Protein AF-Q2K8T0-F1 (afdb_monomer_lite)

Structure (mmCIF, N/CA/C/O backbone):
data_AF-Q2K8T0-F1
#
_entry.id   AF-Q2K8T0-F1
#
loop_
_atom_site.group_PDB
_atom_site.id
_atom_site.type_symbol
_atom_site.label_atom_id
_atom_site.label_alt_id
_atom_site.label_comp_id
_atom_site.label_asym_id
_atom_site.label_entity_id
_atom_site.label_seq_id
_atom_site.pdbx_PDB_ins_code
_atom_site.Cartn_x
_atom_site.Cartn_y
_atom_site.Cartn_z
_atom_site.occupancy
_atom_site.B_iso_or_equiv
_atom_site.auth_seq_id
_atom_site.auth_comp_id
_atom_site.auth_asym_id
_atom_site.auth_atom_id
_atom_site.pdbx_PDB_model_num
ATOM 1 N N . MET A 1 1 ? -22.047 -4.221 9.415 1.00 62.16 1 MET A N 1
ATOM 2 C CA . MET A 1 1 ? -20.946 -5.094 8.958 1.00 62.16 1 MET A CA 1
ATOM 3 C C . MET A 1 1 ? -20.054 -5.296 10.167 1.00 62.16 1 MET A C 1
ATOM 5 O O . MET A 1 1 ? -19.897 -4.319 10.879 1.00 62.16 1 MET A O 1
ATOM 9 N N . ASN A 1 2 ? -19.621 -6.521 10.477 1.00 90.69 2 ASN A N 1
ATOM 10 C CA . ASN A 1 2 ? -18.756 -6.751 11.643 1.00 90.69 2 ASN A CA 1
ATOM 11 C C . ASN A 1 2 ? -17.372 -6.145 11.370 1.00 90.69 2 ASN A C 1
ATOM 13 O O . ASN A 1 2 ? -16.894 -6.269 10.240 1.00 90.69 2 ASN A O 1
ATOM 17 N N . ASP A 1 3 ? -16.752 -5.530 12.371 1.00 90.75 3 ASP A N 1
ATOM 18 C CA . ASP A 1 3 ? -15.441 -4.896 12.229 1.00 90.75 3 ASP A CA 1
ATOM 19 C C . ASP A 1 3 ? -14.384 -5.932 11.831 1.00 90.75 3 ASP A C 1
ATOM 21 O O . ASP A 1 3 ? -13.614 -5.685 10.911 1.00 90.75 3 ASP A O 1
ATOM 25 N N . ASP A 1 4 ? -14.458 -7.164 12.344 1.00 92.19 4 ASP A N 1
ATOM 26 C CA . ASP A 1 4 ? -13.572 -8.254 11.900 1.00 92.19 4 ASP A CA 1
ATOM 27 C C . ASP A 1 4 ? -13.685 -8.550 10.392 1.00 92.19 4 ASP A C 1
ATOM 29 O O . ASP A 1 4 ? -12.703 -8.869 9.726 1.00 92.19 4 ASP A O 1
ATOM 33 N N . VAL A 1 5 ? -14.893 -8.439 9.827 1.00 95.88 5 VAL A N 1
ATOM 34 C CA . VAL A 1 5 ? -15.127 -8.665 8.389 1.00 95.88 5 VAL A CA 1
ATOM 35 C C . VAL A 1 5 ? -14.620 -7.478 7.573 1.00 95.88 5 VAL A C 1
ATOM 37 O O . VAL A 1 5 ? -14.106 -7.660 6.473 1.00 95.88 5 VAL A O 1
ATOM 40 N N . ALA A 1 6 ? -14.764 -6.256 8.090 1.00 95.44 6 ALA A N 1
ATOM 41 C CA . ALA A 1 6 ? -14.192 -5.074 7.458 1.00 95.44 6 ALA A CA 1
ATOM 42 C C . ALA A 1 6 ? -12.655 -5.129 7.461 1.00 95.44 6 ALA A C 1
ATOM 44 O O . ALA A 1 6 ? -12.044 -4.806 6.443 1.00 95.44 6 ALA A O 1
ATOM 45 N N . LEU A 1 7 ? -12.051 -5.600 8.556 1.00 97.12 7 LEU A N 1
ATOM 46 C CA . LEU A 1 7 ? -10.611 -5.796 8.684 1.00 97.12 7 LEU A CA 1
ATOM 47 C C . LEU A 1 7 ? -10.083 -6.799 7.654 1.00 97.12 7 LEU A C 1
ATOM 49 O O . LEU A 1 7 ? -9.149 -6.478 6.923 1.00 97.12 7 LEU A O 1
ATOM 53 N N . ASP A 1 8 ? -10.712 -7.973 7.544 1.00 97.38 8 ASP A N 1
ATOM 54 C CA . ASP A 1 8 ? -10.312 -9.008 6.578 1.00 97.38 8 ASP A CA 1
ATOM 55 C C . ASP A 1 8 ? -10.371 -8.491 5.132 1.00 97.38 8 ASP A C 1
ATOM 57 O O . ASP A 1 8 ? -9.441 -8.687 4.349 1.00 97.38 8 ASP A O 1
ATOM 61 N N . LEU A 1 9 ? -11.422 -7.747 4.770 1.00 97.56 9 LEU A N 1
ATOM 62 C CA . LEU A 1 9 ? -11.519 -7.163 3.430 1.00 97.56 9 LEU A CA 1
ATOM 63 C C . LEU A 1 9 ? -10.438 -6.114 3.163 1.00 97.56 9 LEU A C 1
ATOM 65 O O . LEU A 1 9 ? -9.881 -6.096 2.065 1.00 97.56 9 LEU A O 1
ATOM 69 N N . LEU A 1 10 ? -10.123 -5.263 4.143 1.00 97.94 10 LEU A N 1
ATOM 70 C CA . LEU A 1 10 ? -9.048 -4.281 4.004 1.00 97.94 10 LEU A CA 1
ATOM 71 C C . LEU A 1 10 ? -7.685 -4.962 3.859 1.00 97.94 10 LEU A C 1
ATOM 73 O O . LEU A 1 10 ? -6.905 -4.569 2.998 1.00 97.94 10 LEU A O 1
ATOM 77 N N . GLN A 1 11 ? -7.417 -6.018 4.627 1.00 98.12 11 GLN A N 1
ATOM 78 C CA . GLN A 1 11 ? -6.182 -6.802 4.520 1.00 98.12 11 GLN A CA 1
ATOM 79 C C . GLN A 1 11 ? -6.069 -7.516 3.162 1.00 98.12 11 GLN A C 1
ATOM 81 O O . GLN A 1 11 ? -4.992 -7.581 2.561 1.00 98.12 11 GLN A O 1
ATOM 86 N N . GLN A 1 12 ? -7.181 -8.022 2.621 1.00 98.19 12 GLN A N 1
ATOM 87 C CA . GLN A 1 12 ? -7.217 -8.579 1.265 1.00 98.19 12 GLN A CA 1
ATOM 88 C C . GLN A 1 12 ? -6.945 -7.510 0.199 1.00 98.19 12 GLN A C 1
ATOM 90 O O . GLN A 1 12 ? -6.220 -7.765 -0.770 1.00 98.19 12 GLN A O 1
ATOM 95 N N . GLU A 1 13 ? -7.506 -6.312 0.370 1.00 98.06 13 GLU A N 1
ATOM 96 C CA . GLU A 1 13 ? -7.278 -5.178 -0.522 1.00 98.06 13 GLU A CA 1
ATOM 97 C C . GLU A 1 13 ? -5.815 -4.709 -0.470 1.00 98.06 13 GLU A C 1
ATOM 99 O O . GLU A 1 13 ? -5.180 -4.583 -1.520 1.00 98.06 13 GLU A O 1
ATOM 104 N N . GLU A 1 14 ? -5.241 -4.571 0.728 1.00 98.44 14 GLU A N 1
ATOM 105 C CA . GLU A 1 14 ? -3.825 -4.269 0.964 1.00 98.44 14 GLU A CA 1
ATOM 106 C C . GLU A 1 14 ? -2.922 -5.283 0.246 1.00 98.44 14 GLU A C 1
ATOM 108 O O . GLU A 1 14 ? -2.026 -4.917 -0.525 1.00 98.44 14 GLU A O 1
ATOM 113 N N . HIS A 1 15 ? -3.200 -6.580 0.417 1.00 98.44 15 HIS A N 1
ATOM 114 C CA . HIS A 1 15 ? -2.448 -7.643 -0.240 1.00 98.44 15 HIS A CA 1
ATOM 115 C C . HIS A 1 15 ? -2.530 -7.550 -1.772 1.00 98.44 15 HIS A C 1
ATOM 117 O O . HIS A 1 15 ? -1.525 -7.718 -2.478 1.00 98.44 15 HIS A O 1
ATOM 123 N N . SER A 1 16 ? -3.723 -7.264 -2.297 1.00 98.31 16 SER A N 1
ATOM 124 C CA . SER A 1 16 ? -3.968 -7.079 -3.728 1.00 98.31 16 SER A CA 1
ATOM 125 C C . SER A 1 16 ? -3.192 -5.881 -4.287 1.00 98.31 16 SER A C 1
ATOM 127 O O . SER A 1 16 ? -2.509 -6.011 -5.310 1.00 98.31 16 SER A O 1
ATOM 129 N N . LEU A 1 17 ? -3.210 -4.735 -3.600 1.00 98.19 17 LEU A N 1
ATOM 130 C CA . LEU A 1 17 ? -2.430 -3.553 -3.977 1.00 98.19 17 LEU A CA 1
ATOM 131 C C . LEU A 1 17 ? -0.925 -3.832 -3.938 1.00 98.19 17 LEU A C 1
ATOM 133 O O . LEU A 1 17 ? -0.221 -3.548 -4.910 1.00 98.19 17 LEU A O 1
ATOM 137 N N . GLY A 1 18 ? -0.434 -4.476 -2.877 1.00 98.25 18 GLY A N 1
ATOM 138 C CA . GLY A 1 18 ? 0.969 -4.874 -2.756 1.00 98.25 18 GLY A CA 1
ATOM 139 C C . GLY A 1 18 ? 1.418 -5.826 -3.872 1.00 98.25 18 GLY A C 1
ATOM 140 O O . GLY A 1 18 ? 2.557 -5.759 -4.345 1.00 98.25 18 GLY A O 1
ATOM 141 N N . LYS A 1 19 ? 0.531 -6.703 -4.359 1.00 98.50 19 LYS A N 1
ATOM 142 C CA . LYS A 1 19 ? 0.793 -7.517 -5.554 1.00 98.50 19 LYS A CA 1
ATOM 143 C C . LYS A 1 19 ? 0.892 -6.653 -6.815 1.00 98.50 19 LYS A C 1
ATOM 145 O O . LYS A 1 19 ? 1.895 -6.751 -7.513 1.00 98.50 19 LYS A O 1
ATOM 150 N N . ARG A 1 20 ? -0.072 -5.762 -7.063 1.00 98.38 20 ARG A N 1
ATOM 151 C CA . ARG A 1 20 ? -0.073 -4.883 -8.251 1.00 98.38 20 ARG A CA 1
ATOM 152 C C . ARG A 1 20 ? 1.163 -3.978 -8.305 1.00 98.38 20 ARG A C 1
ATOM 154 O O . ARG A 1 20 ? 1.748 -3.812 -9.369 1.00 98.38 20 ARG A O 1
ATOM 161 N N . ILE A 1 21 ? 1.615 -3.452 -7.166 1.00 98.50 21 ILE A N 1
ATOM 162 C CA . ILE A 1 21 ? 2.862 -2.672 -7.074 1.00 98.50 21 ILE A CA 1
ATOM 163 C C . ILE A 1 21 ? 4.080 -3.522 -7.461 1.00 98.50 21 ILE A C 1
ATOM 165 O O . ILE A 1 21 ? 4.969 -3.047 -8.171 1.00 98.50 21 ILE A O 1
ATOM 169 N N . ARG A 1 22 ? 4.144 -4.783 -7.010 1.00 98.56 22 ARG A N 1
ATOM 170 C CA . ARG A 1 22 ? 5.223 -5.708 -7.394 1.00 98.56 22 ARG A CA 1
ATOM 171 C C . ARG A 1 22 ? 5.194 -6.038 -8.882 1.00 98.56 22 ARG A C 1
ATOM 173 O O . ARG A 1 22 ? 6.260 -6.059 -9.494 1.00 98.56 22 ARG A O 1
ATOM 180 N N . ASP A 1 23 ? 4.010 -6.227 -9.451 1.00 98.50 23 ASP A N 1
ATOM 181 C CA . ASP A 1 23 ? 3.846 -6.465 -10.885 1.00 98.50 23 ASP A CA 1
ATOM 182 C C . ASP A 1 23 ? 4.365 -5.257 -11.692 1.00 98.50 23 ASP A C 1
ATOM 184 O O . ASP A 1 23 ? 5.218 -5.431 -12.564 1.00 98.50 23 ASP A O 1
ATOM 188 N N . LEU A 1 24 ? 3.999 -4.025 -11.306 1.00 98.38 24 LEU A N 1
ATOM 189 C CA . LEU A 1 24 ? 4.522 -2.797 -11.926 1.00 98.38 24 LEU A CA 1
ATOM 190 C C . LEU A 1 24 ? 6.045 -2.660 -11.797 1.00 98.38 24 LEU A C 1
ATOM 192 O O . LEU A 1 24 ? 6.710 -2.248 -12.745 1.00 98.38 24 LEU A O 1
ATOM 196 N N . ASN A 1 25 ? 6.634 -3.030 -10.654 1.00 98.19 25 ASN A N 1
ATOM 197 C CA . ASN A 1 25 ? 8.096 -3.062 -10.517 1.00 98.19 25 ASN A CA 1
ATOM 198 C C . ASN A 1 25 ? 8.734 -4.048 -11.509 1.00 98.19 25 ASN A C 1
ATOM 200 O O . ASN A 1 25 ? 9.799 -3.768 -12.062 1.00 98.19 25 ASN A O 1
ATOM 204 N N . GLY A 1 26 ? 8.087 -5.195 -11.735 1.00 98.44 26 GLY A N 1
ATOM 205 C CA . GLY A 1 26 ? 8.498 -6.174 -12.736 1.00 98.44 26 GLY A CA 1
ATOM 206 C C . GLY A 1 26 ? 8.439 -5.616 -14.158 1.00 98.44 26 GLY A C 1
ATOM 207 O O . GLY A 1 26 ? 9.389 -5.807 -14.920 1.00 98.44 26 GLY A O 1
ATOM 208 N N . GLU A 1 27 ? 7.372 -4.887 -14.493 1.00 98.12 27 GLU A N 1
ATOM 209 C CA . GLU A 1 27 ? 7.215 -4.211 -15.786 1.00 98.12 27 GLU A CA 1
ATOM 210 C C . GLU A 1 27 ? 8.283 -3.134 -16.002 1.00 98.12 27 GLU A C 1
ATOM 212 O O . GLU A 1 27 ? 8.971 -3.163 -17.021 1.00 98.12 27 GLU A O 1
ATOM 217 N N . ILE A 1 28 ? 8.511 -2.255 -15.018 1.00 97.94 28 ILE A N 1
ATOM 218 C CA . ILE A 1 28 ? 9.562 -1.224 -15.074 1.00 97.94 28 ILE A CA 1
ATOM 219 C C . ILE A 1 28 ? 10.938 -1.870 -15.275 1.00 97.94 28 ILE A C 1
ATOM 221 O O . ILE A 1 28 ? 11.702 -1.458 -16.146 1.00 97.94 28 ILE A O 1
ATOM 225 N N . ALA A 1 29 ? 11.259 -2.918 -14.511 1.00 97.62 29 ALA A N 1
ATOM 226 C CA . ALA A 1 29 ? 12.515 -3.647 -14.679 1.00 97.62 29 ALA A CA 1
ATOM 227 C C . ALA A 1 29 ? 12.622 -4.313 -16.064 1.00 97.62 29 ALA A C 1
ATOM 229 O O . ALA A 1 29 ? 13.719 -4.440 -16.609 1.00 97.62 29 ALA A O 1
ATOM 230 N N . GLY A 1 30 ? 11.496 -4.746 -16.638 1.00 96.88 30 GLY A N 1
ATOM 231 C CA . GLY A 1 30 ? 11.399 -5.218 -18.017 1.00 96.88 30 GLY A CA 1
ATOM 232 C C . GLY A 1 30 ? 11.795 -4.141 -19.022 1.00 96.88 30 GLY A C 1
ATOM 233 O O . GLY A 1 30 ? 12.715 -4.371 -19.803 1.00 96.88 30 GLY A O 1
ATOM 234 N N . GLU A 1 31 ? 11.167 -2.969 -18.938 1.00 96.62 31 GLU A N 1
ATOM 235 C CA . GLU A 1 31 ? 11.425 -1.825 -19.824 1.00 96.62 31 GLU A CA 1
ATOM 236 C C . GLU A 1 31 ? 12.874 -1.319 -19.720 1.00 96.62 31 GLU A C 1
ATOM 238 O O . GLU A 1 31 ? 13.535 -1.052 -20.723 1.00 96.62 31 GLU A O 1
ATOM 243 N N . VAL A 1 32 ? 13.439 -1.275 -18.509 1.00 95.31 32 VAL A N 1
ATOM 244 C CA . VAL A 1 32 ? 14.854 -0.919 -18.311 1.00 95.31 32 VAL A CA 1
ATOM 245 C C . VAL A 1 32 ? 15.780 -1.930 -18.997 1.00 95.31 32 VAL A C 1
ATOM 247 O O . VAL A 1 32 ? 16.761 -1.544 -19.639 1.00 95.31 32 VAL A O 1
ATOM 250 N N . ARG A 1 33 ? 15.480 -3.233 -18.914 1.00 95.50 33 ARG A N 1
ATOM 251 C CA . ARG A 1 33 ? 16.277 -4.272 -19.590 1.00 95.50 33 ARG A CA 1
ATOM 252 C C . ARG A 1 33 ? 16.180 -4.173 -21.110 1.00 95.50 33 ARG A C 1
ATOM 254 O O . ARG A 1 33 ? 17.196 -4.310 -21.784 1.00 95.50 33 ARG A O 1
ATOM 261 N N . THR A 1 34 ? 14.995 -3.921 -21.661 1.00 93.12 34 THR A N 1
ATOM 262 C CA . THR A 1 34 ? 14.827 -3.751 -23.113 1.00 93.12 34 THR A CA 1
ATOM 263 C C . THR A 1 34 ? 15.518 -2.491 -23.627 1.00 93.12 34 THR A C 1
ATOM 265 O O . THR A 1 34 ? 16.119 -2.528 -24.702 1.00 93.12 34 THR A O 1
ATOM 268 N N . PHE A 1 35 ? 15.497 -1.402 -22.853 1.00 93.62 35 PHE A N 1
ATOM 269 C CA . PHE A 1 35 ? 16.211 -0.167 -23.178 1.00 93.62 35 PHE A CA 1
ATOM 270 C C . PHE A 1 35 ? 17.727 -0.367 -23.183 1.00 93.62 35 PHE A C 1
ATOM 272 O O . PHE A 1 35 ? 18.395 -0.086 -24.174 1.00 93.62 35 PHE A O 1
ATOM 279 N N . THR A 1 36 ? 18.268 -0.920 -22.097 1.00 92.44 36 THR A N 1
ATOM 280 C CA . THR A 1 36 ? 19.715 -1.159 -21.942 1.00 92.44 36 THR A CA 1
ATOM 281 C C . THR A 1 36 ? 20.278 -2.161 -22.947 1.00 92.44 36 THR A C 1
ATOM 283 O O . THR A 1 36 ? 21.436 -2.041 -23.339 1.00 92.44 36 THR A O 1
ATOM 286 N N . ALA A 1 37 ? 19.466 -3.108 -23.419 1.00 93.25 37 ALA A N 1
ATOM 287 C CA . ALA A 1 37 ? 19.831 -4.019 -24.502 1.00 93.25 37 ALA A CA 1
ATOM 288 C C . ALA A 1 37 ? 19.803 -3.367 -25.903 1.00 93.25 37 ALA A C 1
ATOM 290 O O . ALA A 1 37 ? 20.136 -4.032 -26.883 1.00 93.25 37 ALA A O 1
ATOM 291 N N . GLY A 1 38 ? 19.384 -2.101 -26.024 1.00 89.88 38 GLY A N 1
ATOM 292 C CA . GLY A 1 38 ? 19.249 -1.402 -27.306 1.00 89.88 38 GLY A CA 1
ATOM 293 C C . GLY A 1 38 ? 18.112 -1.937 -28.183 1.00 89.88 38 GLY A C 1
ATOM 294 O O . GLY A 1 38 ? 18.124 -1.741 -29.395 1.00 89.88 38 GLY A O 1
ATOM 295 N N . LEU A 1 39 ? 17.140 -2.640 -27.590 1.00 83.31 39 LEU A N 1
ATOM 296 C CA . LEU A 1 39 ? 16.040 -3.303 -28.304 1.00 83.31 39 LEU A CA 1
ATOM 297 C C . LEU A 1 39 ? 14.798 -2.414 -28.459 1.00 83.31 39 LEU A C 1
ATOM 299 O O . LEU A 1 39 ? 13.786 -2.857 -29.000 1.00 83.31 39 LEU A O 1
ATOM 303 N N . SER A 1 40 ? 14.844 -1.185 -27.952 1.00 87.56 40 SER A N 1
ATOM 304 C CA . SER A 1 40 ? 13.697 -0.282 -27.897 1.00 87.56 40 SER A CA 1
ATOM 305 C C . SER A 1 40 ? 14.107 1.159 -28.166 1.00 87.56 40 SER A C 1
ATOM 307 O O . SER A 1 40 ? 15.247 1.554 -27.921 1.00 87.56 40 SER A O 1
ATOM 309 N N . ASP A 1 41 ? 13.157 1.928 -28.694 1.00 92.06 41 ASP A N 1
ATOM 310 C CA . ASP A 1 41 ? 13.299 3.369 -28.862 1.00 92.06 41 ASP A CA 1
ATOM 311 C C . ASP A 1 41 ? 13.363 4.061 -27.493 1.00 92.06 41 ASP A C 1
ATOM 313 O O . ASP A 1 41 ? 12.548 3.786 -26.606 1.00 92.06 41 ASP A O 1
ATOM 317 N N . GLY A 1 42 ? 14.351 4.936 -27.314 1.00 91.94 42 GLY A N 1
ATOM 318 C CA . GLY A 1 42 ? 14.664 5.514 -26.011 1.00 91.94 42 GLY A CA 1
ATOM 319 C C . GLY A 1 42 ? 13.579 6.443 -25.492 1.00 91.94 42 GLY A C 1
ATOM 320 O O . GLY A 1 42 ? 13.175 6.310 -24.340 1.00 91.94 42 GLY A O 1
ATOM 321 N N . GLU A 1 43 ? 13.061 7.327 -26.346 1.00 94.12 43 GLU A N 1
ATOM 322 C CA . GLU A 1 43 ? 11.996 8.259 -25.968 1.00 94.12 43 GLU A CA 1
ATOM 323 C C . GLU A 1 43 ? 10.735 7.498 -25.562 1.00 94.12 43 GLU A C 1
ATOM 325 O O . GLU A 1 43 ? 10.218 7.692 -24.461 1.00 94.12 43 GLU A O 1
ATOM 330 N N . ARG A 1 44 ? 10.300 6.539 -26.390 1.00 93.81 44 ARG A N 1
ATOM 331 C CA . ARG A 1 44 ? 9.143 5.695 -26.074 1.00 93.81 44 ARG A CA 1
ATOM 332 C C . ARG A 1 44 ? 9.316 4.911 -24.774 1.00 93.81 44 ARG A C 1
ATOM 334 O O . ARG A 1 44 ? 8.352 4.758 -24.023 1.00 93.81 44 ARG A O 1
ATOM 341 N N . THR A 1 45 ? 10.515 4.397 -24.513 1.00 95.31 45 THR A N 1
ATOM 342 C CA . THR A 1 45 ? 10.774 3.607 -23.302 1.00 95.31 45 THR A CA 1
ATOM 343 C C . THR A 1 45 ? 10.774 4.481 -22.055 1.00 95.31 45 THR A C 1
ATOM 345 O O . THR A 1 45 ? 10.194 4.096 -21.043 1.00 95.31 45 THR A O 1
ATOM 348 N N . ILE A 1 46 ? 11.349 5.685 -22.131 1.00 94.56 46 ILE A N 1
ATOM 349 C CA . ILE A 1 46 ? 11.313 6.659 -21.036 1.00 94.56 46 ILE A CA 1
ATOM 350 C C . ILE A 1 46 ? 9.867 7.045 -20.715 1.00 94.56 46 ILE A C 1
ATOM 352 O O . ILE A 1 46 ? 9.476 6.966 -19.551 1.00 94.56 46 ILE A O 1
ATOM 356 N N . SER A 1 47 ? 9.055 7.382 -21.725 1.00 96.56 47 SER A N 1
ATOM 357 C CA . SER A 1 47 ? 7.636 7.702 -21.515 1.00 96.56 47 SER A CA 1
ATOM 358 C C . SER A 1 47 ? 6.886 6.545 -20.857 1.00 96.56 47 SER A C 1
ATOM 360 O O . SER A 1 47 ? 6.177 6.747 -19.878 1.00 96.56 47 SER A O 1
ATOM 362 N N . ARG A 1 48 ? 7.104 5.308 -21.321 1.00 97.00 48 ARG A N 1
ATOM 363 C CA . ARG A 1 48 ? 6.452 4.137 -20.727 1.00 97.00 48 ARG A CA 1
ATOM 364 C C . ARG A 1 48 ? 6.876 3.891 -19.278 1.00 97.00 48 ARG A C 1
ATOM 366 O O . ARG A 1 48 ? 6.038 3.550 -18.448 1.00 97.00 48 ARG A O 1
ATOM 373 N N . ILE A 1 49 ? 8.162 4.040 -18.961 1.00 97.31 49 ILE A N 1
ATOM 374 C CA . ILE A 1 49 ? 8.655 3.914 -17.582 1.00 97.31 49 ILE A CA 1
ATOM 375 C C . ILE A 1 49 ? 8.015 4.983 -16.692 1.00 97.31 49 ILE A C 1
ATOM 377 O O . ILE A 1 49 ? 7.644 4.675 -15.559 1.00 97.31 49 ILE A O 1
ATOM 381 N N . GLN A 1 50 ? 7.857 6.207 -17.198 1.00 98.06 50 GLN A N 1
ATOM 382 C CA . GLN A 1 50 ? 7.199 7.285 -16.470 1.00 98.06 50 GLN A CA 1
ATOM 383 C C . GLN A 1 50 ? 5.727 6.957 -16.177 1.00 98.06 50 GLN A C 1
ATOM 385 O O . GLN A 1 50 ? 5.328 7.025 -15.017 1.00 98.06 50 GLN A O 1
ATOM 390 N N . ASP A 1 51 ? 4.961 6.492 -17.169 1.00 98.25 51 ASP A N 1
ATOM 391 C CA . ASP A 1 51 ? 3.559 6.082 -16.980 1.00 98.25 51 ASP A CA 1
ATOM 392 C C . ASP A 1 51 ? 3.424 4.982 -15.909 1.00 98.25 51 ASP A C 1
ATOM 394 O O . ASP A 1 51 ? 2.566 5.038 -15.023 1.00 98.25 51 ASP A O 1
ATOM 398 N N . LEU A 1 52 ? 4.306 3.975 -15.958 1.00 98.25 52 LEU A N 1
ATOM 399 C CA . LEU A 1 52 ? 4.334 2.887 -14.976 1.00 98.25 52 LEU A CA 1
ATOM 400 C C . LEU A 1 52 ? 4.697 3.392 -13.575 1.00 98.25 52 LEU A C 1
ATOM 402 O O . LEU A 1 52 ? 4.144 2.918 -12.578 1.00 98.25 52 LEU A O 1
ATOM 406 N N . TYR A 1 53 ? 5.624 4.346 -13.484 1.00 98.12 53 TYR A N 1
ATOM 407 C CA . TYR A 1 53 ? 6.023 4.946 -12.219 1.00 98.12 53 TYR A CA 1
ATOM 408 C C . TYR A 1 53 ? 4.892 5.774 -11.603 1.00 98.12 53 TYR A C 1
ATOM 410 O O . TYR A 1 53 ? 4.618 5.635 -10.411 1.00 98.12 53 TYR A O 1
ATOM 418 N N . GLU A 1 54 ? 4.191 6.578 -12.401 1.00 98.38 54 GLU A N 1
ATOM 419 C CA . GLU A 1 54 ? 3.033 7.356 -11.952 1.00 98.38 54 GLU A CA 1
ATOM 420 C C . GLU A 1 54 ? 1.900 6.437 -11.467 1.00 98.38 54 GLU A C 1
ATOM 422 O O . GLU A 1 54 ? 1.352 6.637 -10.377 1.00 98.38 54 GLU A O 1
ATOM 427 N N . ALA A 1 55 ? 1.614 5.359 -12.205 1.00 98.25 55 ALA A N 1
ATOM 428 C CA . ALA A 1 55 ? 0.656 4.340 -11.779 1.00 98.25 55 ALA A CA 1
ATOM 429 C C . ALA A 1 55 ? 1.068 3.679 -10.451 1.00 98.25 55 ALA A C 1
ATOM 431 O O . ALA A 1 55 ? 0.241 3.510 -9.551 1.00 98.25 55 ALA A O 1
ATOM 432 N N . LYS A 1 56 ? 2.353 3.344 -10.291 1.00 98.19 56 LYS A N 1
ATOM 433 C CA . LYS A 1 56 ? 2.892 2.776 -9.049 1.00 98.19 56 LYS A CA 1
ATOM 434 C C . LYS A 1 56 ? 2.775 3.752 -7.880 1.00 98.19 56 LYS A C 1
ATOM 436 O O . LYS A 1 56 ? 2.432 3.325 -6.777 1.00 98.19 56 LYS A O 1
ATOM 441 N N . ALA A 1 57 ? 3.078 5.029 -8.100 1.00 98.31 57 ALA A N 1
ATOM 442 C CA . ALA A 1 57 ? 3.005 6.060 -7.072 1.00 98.31 57 ALA A CA 1
ATOM 443 C C . ALA A 1 57 ? 1.577 6.191 -6.537 1.00 98.31 57 ALA A C 1
ATOM 445 O O . ALA A 1 57 ? 1.379 6.169 -5.323 1.00 98.31 57 ALA A O 1
ATOM 446 N N . LYS A 1 58 ? 0.581 6.199 -7.433 1.00 98.31 58 LYS A N 1
ATOM 447 C CA . LYS A 1 58 ? -0.832 6.181 -7.044 1.00 98.31 58 LYS A CA 1
ATOM 448 C C . LYS A 1 58 ? -1.182 4.957 -6.193 1.00 98.31 58 LYS A C 1
ATOM 450 O O . LYS A 1 58 ? -1.729 5.113 -5.112 1.00 98.31 58 LYS A O 1
ATOM 455 N N . LEU A 1 59 ? -0.814 3.750 -6.632 1.00 98.12 59 LEU A N 1
ATOM 456 C CA . LEU A 1 59 ? -1.111 2.535 -5.861 1.00 98.12 59 LEU A CA 1
ATOM 457 C C . LEU A 1 59 ? -0.401 2.506 -4.503 1.00 98.12 59 LEU A C 1
ATOM 459 O O . LEU A 1 59 ? -0.918 1.929 -3.556 1.00 98.12 59 LEU A O 1
ATOM 463 N N . THR A 1 60 ? 0.786 3.104 -4.409 1.00 98.25 60 THR A N 1
ATOM 464 C CA . THR A 1 60 ? 1.540 3.197 -3.152 1.00 98.25 60 THR A CA 1
ATOM 465 C C . THR A 1 60 ? 0.869 4.169 -2.184 1.00 98.25 60 THR A C 1
ATOM 467 O O . THR A 1 60 ? 0.823 3.896 -0.988 1.00 98.25 60 THR A O 1
ATOM 470 N N . PHE A 1 61 ? 0.313 5.271 -2.694 1.00 98.31 61 PHE A N 1
ATOM 471 C CA . PHE A 1 61 ? -0.531 6.165 -1.906 1.00 98.31 61 PHE A CA 1
ATOM 472 C C . PHE A 1 61 ? -1.790 5.443 -1.406 1.00 98.31 61 PHE A C 1
ATOM 474 O O . PHE A 1 61 ? -2.044 5.445 -0.205 1.00 98.31 61 PHE A O 1
ATOM 481 N N . ASP A 1 62 ? -2.514 4.759 -2.300 1.00 98.12 62 ASP A N 1
ATOM 482 C CA . ASP A 1 62 ? -3.720 3.995 -1.948 1.00 98.12 62 ASP A CA 1
ATOM 483 C C . ASP A 1 62 ? -3.407 2.905 -0.899 1.00 98.12 62 ASP A C 1
ATOM 485 O O . ASP A 1 62 ? -4.172 2.695 0.038 1.00 98.12 62 ASP A O 1
ATOM 489 N N . LEU A 1 63 ? -2.248 2.243 -1.009 1.00 98.25 63 LEU A N 1
ATOM 490 C CA . LEU A 1 63 ? -1.783 1.263 -0.024 1.00 98.25 63 LEU A CA 1
ATOM 491 C C . LEU A 1 63 ? -1.571 1.896 1.360 1.00 98.25 63 LEU A C 1
ATOM 493 O O . LEU A 1 63 ? -1.927 1.291 2.367 1.00 98.25 63 LEU A O 1
ATOM 497 N N . GLY A 1 64 ? -1.008 3.107 1.410 1.00 98.00 64 GLY A N 1
ATOM 498 C CA . GLY A 1 64 ? -0.834 3.854 2.655 1.00 98.00 64 GLY A CA 1
ATOM 499 C C . GLY A 1 64 ? -2.166 4.233 3.309 1.00 98.00 64 GLY A C 1
ATOM 500 O O . GLY A 1 64 ? -2.311 4.075 4.519 1.00 98.00 64 GLY A O 1
ATOM 501 N N . ASP A 1 65 ? -3.149 4.668 2.514 1.00 98.38 65 ASP A N 1
ATOM 502 C CA . ASP A 1 65 ? -4.505 4.964 3.003 1.00 98.38 65 ASP A CA 1
ATOM 503 C C . ASP A 1 65 ? -5.174 3.721 3.606 1.00 98.38 65 ASP A C 1
ATOM 505 O O . ASP A 1 65 ? -5.706 3.765 4.717 1.00 98.38 65 ASP A O 1
ATOM 509 N N . ILE A 1 66 ? -5.085 2.577 2.920 1.00 98.12 66 ILE A N 1
ATOM 510 C CA . ILE A 1 66 ? -5.609 1.312 3.444 1.00 98.12 66 ILE A CA 1
ATOM 511 C C . ILE A 1 66 ? -4.889 0.903 4.729 1.00 98.12 66 ILE A C 1
ATOM 513 O O . ILE A 1 66 ? -5.558 0.509 5.682 1.00 98.12 66 ILE A O 1
ATOM 517 N N . GLY A 1 67 ? -3.563 1.042 4.790 1.00 98.12 67 GLY A N 1
ATOM 518 C CA . GLY A 1 67 ? -2.789 0.753 5.999 1.00 98.12 67 GLY A CA 1
ATOM 519 C C . GLY A 1 67 ? -3.263 1.570 7.205 1.00 98.12 67 GLY A C 1
ATOM 520 O O . GLY A 1 67 ? -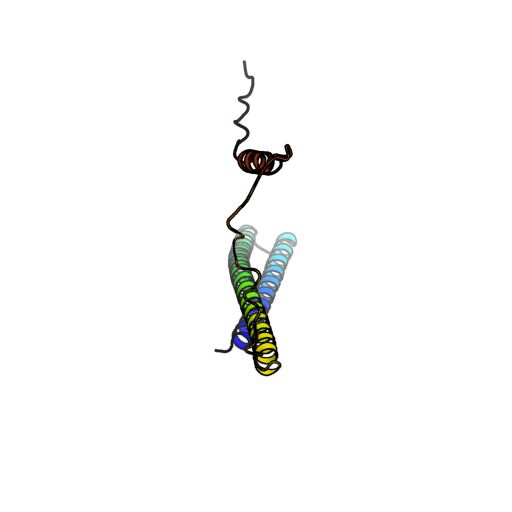3.521 1.007 8.267 1.00 98.12 67 GLY A O 1
ATOM 521 N N . ALA A 1 68 ? -3.485 2.876 7.025 1.00 98.31 68 ALA A N 1
ATOM 522 C CA . ALA A 1 68 ? -4.011 3.739 8.083 1.00 98.31 68 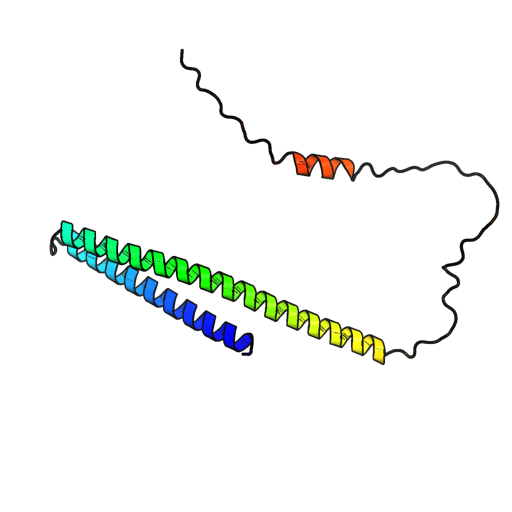ALA A CA 1
ATOM 523 C C . ALA A 1 68 ? -5.427 3.325 8.529 1.00 98.31 68 ALA A C 1
ATOM 525 O O . ALA A 1 68 ? -5.757 3.362 9.716 1.00 98.31 68 ALA A O 1
ATOM 526 N N . ARG A 1 69 ? -6.275 2.896 7.586 1.00 98.00 69 ARG A N 1
ATOM 527 C CA . ARG A 1 69 ? -7.629 2.403 7.886 1.00 98.00 69 ARG A CA 1
ATOM 528 C C . ARG A 1 69 ? -7.606 1.079 8.649 1.00 98.00 69 ARG A C 1
ATOM 530 O O . ARG A 1 69 ? -8.412 0.915 9.561 1.00 98.00 69 ARG A O 1
ATOM 537 N N . ILE A 1 70 ? -6.698 0.164 8.301 1.00 98.19 70 ILE A N 1
ATOM 538 C CA . ILE A 1 70 ? -6.474 -1.094 9.029 1.00 98.19 70 ILE A CA 1
ATOM 539 C C . ILE A 1 70 ? -6.066 -0.790 10.470 1.00 98.19 70 ILE A C 1
ATOM 541 O O . ILE A 1 70 ? -6.726 -1.260 11.389 1.00 98.19 70 ILE A O 1
ATOM 545 N N . GLU A 1 71 ? -5.047 0.048 10.672 1.00 98.00 71 GLU A N 1
ATOM 546 C CA . GLU A 1 71 ? -4.544 0.393 12.008 1.00 98.00 71 GLU A CA 1
ATOM 547 C C . GLU A 1 71 ? -5.633 1.016 12.895 1.00 98.00 71 GLU A C 1
ATOM 549 O O . GLU A 1 71 ? -5.799 0.640 14.062 1.00 98.00 71 GLU A O 1
ATOM 554 N N . GLY A 1 72 ? -6.419 1.939 12.332 1.00 97.62 72 GLY A N 1
ATOM 555 C CA . GLY A 1 72 ? -7.544 2.547 13.038 1.00 97.62 72 GLY A CA 1
ATOM 556 C C . GLY A 1 72 ? -8.591 1.515 13.459 1.00 97.62 72 GLY A C 1
ATOM 557 O O . GLY A 1 72 ? -9.079 1.545 14.589 1.00 97.62 72 GLY A O 1
ATOM 558 N N . LEU A 1 73 ? -8.907 0.565 12.579 1.00 96.94 73 LEU A N 1
ATOM 559 C CA . LEU A 1 73 ? -9.924 -0.448 12.841 1.00 96.94 73 LEU A CA 1
ATOM 560 C C . LEU A 1 73 ? -9.439 -1.529 13.823 1.00 96.94 73 LEU A C 1
ATOM 562 O O . LEU A 1 73 ? -10.182 -1.923 14.717 1.00 96.94 73 LEU A O 1
ATOM 566 N N . GLU A 1 74 ? -8.177 -1.951 13.733 1.00 97.25 74 GLU A N 1
ATOM 567 C CA . GLU A 1 74 ? -7.550 -2.848 14.714 1.00 97.25 74 GLU A CA 1
ATOM 568 C C . GLU A 1 74 ? -7.509 -2.228 16.112 1.00 97.25 74 GLU A C 1
ATOM 570 O O . GLU A 1 74 ? -7.721 -2.914 17.115 1.00 97.25 74 GLU A O 1
ATOM 575 N N . THR A 1 75 ? -7.243 -0.923 16.183 1.00 96.94 75 THR A N 1
ATOM 576 C CA . THR A 1 75 ? -7.277 -0.175 17.440 1.00 96.94 75 THR A CA 1
ATOM 577 C C . THR A 1 75 ? -8.685 -0.162 18.017 1.00 96.94 75 THR A C 1
ATOM 579 O O . THR A 1 75 ? -8.854 -0.512 19.182 1.00 96.94 75 THR A O 1
ATOM 582 N N . HIS A 1 76 ? -9.695 0.116 17.192 1.00 95.69 76 HIS A N 1
ATOM 583 C CA . HIS A 1 76 ? -11.090 0.096 17.623 1.00 95.69 76 HIS A CA 1
ATOM 584 C C . HIS A 1 76 ? -11.525 -1.275 18.163 1.00 95.69 76 HIS A C 1
ATOM 586 O O . HIS A 1 76 ? -12.062 -1.362 19.266 1.00 95.69 76 HIS A O 1
ATOM 592 N N . ILE A 1 77 ? -11.219 -2.356 17.436 1.00 95.00 77 ILE A N 1
ATOM 593 C CA . ILE A 1 77 ? -11.526 -3.731 17.861 1.00 95.00 77 ILE A CA 1
ATOM 594 C C . ILE A 1 77 ? -10.870 -4.040 19.214 1.00 95.00 77 ILE A C 1
ATOM 596 O O . ILE A 1 77 ? -11.495 -4.631 20.098 1.00 95.00 77 ILE A O 1
ATOM 600 N N . ARG A 1 78 ? -9.610 -3.627 19.401 1.00 95.50 78 ARG A N 1
ATOM 601 C CA . ARG A 1 78 ? -8.873 -3.835 20.653 1.00 95.50 78 ARG A CA 1
ATOM 602 C C . ARG A 1 78 ? -9.507 -3.077 21.817 1.00 95.50 78 ARG A C 1
ATOM 604 O O . ARG A 1 78 ? -9.742 -3.672 22.865 1.00 95.50 78 ARG A O 1
ATOM 611 N N . GLU A 1 79 ? -9.818 -1.800 21.619 1.00 95.56 79 GLU A N 1
ATOM 612 C CA . GLU A 1 79 ? -10.477 -0.962 22.624 1.00 95.56 79 GLU A CA 1
ATOM 613 C C . GLU A 1 79 ? -11.837 -1.536 23.026 1.00 95.56 79 GLU A C 1
ATOM 615 O O . GLU A 1 79 ? -12.175 -1.584 24.207 1.00 95.56 79 GLU A O 1
ATOM 620 N N . GLN A 1 80 ? -12.604 -2.031 22.058 1.00 92.81 80 GLN A N 1
ATOM 621 C CA . GLN A 1 80 ? -13.913 -2.617 22.308 1.00 92.81 80 GLN A CA 1
ATOM 622 C C . GLN A 1 80 ? -13.812 -3.930 23.093 1.00 92.81 80 GLN A C 1
ATOM 624 O O . GLN A 1 80 ? -14.555 -4.131 24.054 1.00 92.81 80 GLN A O 1
ATOM 629 N N . ALA A 1 81 ? -12.829 -4.773 22.767 1.00 92.56 81 ALA A N 1
ATOM 630 C CA . ALA A 1 81 ? -12.539 -5.978 23.537 1.00 92.56 81 ALA A CA 1
ATOM 631 C C . ALA A 1 81 ? -12.118 -5.661 24.984 1.00 92.56 81 ALA A C 1
ATOM 633 O O . ALA A 1 81 ? -12.517 -6.367 25.913 1.00 92.56 81 ALA A O 1
ATOM 634 N N . ASP A 1 82 ? -11.335 -4.602 25.197 1.00 94.12 82 ASP A N 1
ATOM 635 C CA . ASP A 1 82 ? -10.919 -4.177 26.535 1.00 94.12 82 ASP A CA 1
ATOM 636 C C . ASP A 1 82 ? -12.083 -3.584 27.341 1.00 94.12 82 ASP A C 1
ATOM 638 O O . ASP A 1 82 ? -12.229 -3.896 28.526 1.00 94.12 82 ASP A O 1
ATOM 642 N N . LEU A 1 83 ? -12.965 -2.810 26.701 1.00 93.12 83 LEU A N 1
ATOM 643 C CA . LEU A 1 83 ? -14.197 -2.316 27.320 1.00 93.12 83 LEU A CA 1
ATOM 644 C C . LEU A 1 83 ? -15.121 -3.458 27.740 1.00 93.12 83 LEU A C 1
ATOM 646 O O . LEU A 1 83 ? -15.683 -3.421 28.833 1.00 93.12 83 LEU A O 1
ATOM 650 N N . ASP A 1 84 ? -15.274 -4.479 26.903 1.00 91.44 84 ASP A N 1
ATOM 651 C CA . ASP A 1 84 ? -16.132 -5.616 27.224 1.00 91.44 84 ASP A CA 1
ATOM 652 C C . ASP A 1 84 ? -15.555 -6.458 28.369 1.00 91.44 84 ASP A C 1
ATOM 654 O O . ASP A 1 84 ? -16.297 -6.850 29.269 1.00 91.44 84 ASP A O 1
ATOM 658 N N . ARG A 1 85 ? -14.228 -6.638 28.437 1.00 89.88 85 ARG A N 1
ATOM 659 C CA . ARG A 1 85 ? -13.574 -7.233 29.619 1.00 89.88 85 ARG A CA 1
ATOM 660 C C . ARG A 1 85 ? -13.784 -6.395 30.877 1.00 89.88 85 ARG A C 1
ATOM 662 O O . ARG A 1 85 ? -14.044 -6.955 31.939 1.00 89.88 85 ARG A O 1
ATOM 669 N N . ALA A 1 86 ? -13.674 -5.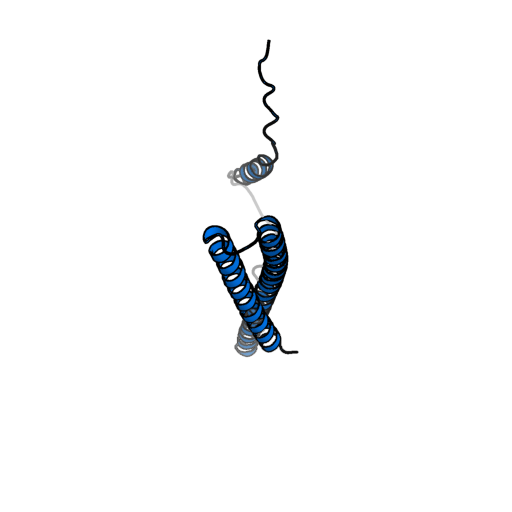071 30.774 1.00 88.44 86 ALA A N 1
ATOM 670 C CA . ALA A 1 86 ? -13.877 -4.173 31.907 1.00 88.44 86 ALA A CA 1
ATOM 671 C C . ALA A 1 86 ? -15.316 -4.243 32.442 1.00 88.44 86 ALA A C 1
ATOM 673 O O . ALA A 1 86 ? -15.504 -4.249 33.657 1.00 88.44 86 ALA A O 1
ATOM 674 N N . LYS A 1 87 ? -16.318 -4.357 31.557 1.00 89.38 87 LYS A N 1
ATOM 675 C CA . LYS A 1 87 ? -17.721 -4.567 31.952 1.00 89.38 87 LYS A CA 1
ATOM 676 C C . LYS A 1 87 ? -17.904 -5.884 32.694 1.00 89.38 87 LYS A C 1
ATOM 678 O O . LYS A 1 87 ? -18.459 -5.869 33.781 1.00 89.38 87 LYS A O 1
ATOM 683 N N . VAL A 1 88 ? -17.369 -6.987 32.165 1.00 88.12 88 VAL A N 1
ATOM 684 C CA . VAL A 1 88 ? -17.452 -8.303 32.826 1.00 88.12 88 VAL A CA 1
ATOM 685 C C . VAL A 1 88 ? -16.839 -8.257 34.229 1.00 88.12 88 VAL A C 1
ATOM 687 O O . VAL A 1 88 ? -17.455 -8.716 35.182 1.00 88.12 88 VAL A O 1
ATOM 690 N N . LEU A 1 89 ? -15.665 -7.637 34.387 1.00 85.94 89 LEU A N 1
ATOM 691 C CA . LEU A 1 89 ? -15.035 -7.476 35.704 1.00 85.94 89 LEU A CA 1
ATOM 692 C C . LEU A 1 89 ? -15.855 -6.589 36.657 1.00 85.94 89 LEU A C 1
ATOM 694 O O . LEU A 1 89 ? -15.868 -6.834 37.864 1.00 85.94 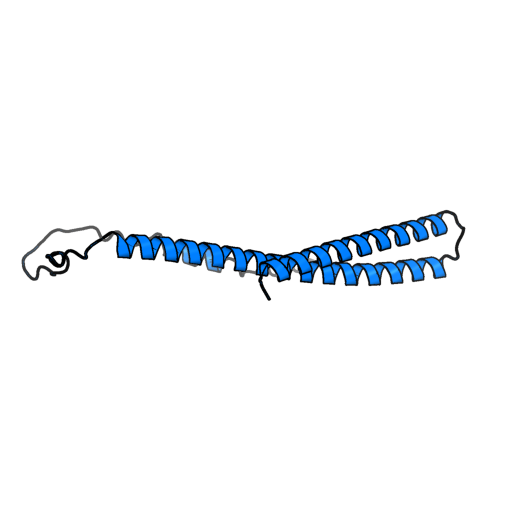89 LEU A O 1
ATOM 698 N N . ALA A 1 90 ? -16.507 -5.546 36.137 1.00 82.06 90 ALA A N 1
ATOM 699 C CA . ALA A 1 90 ? -17.372 -4.674 36.925 1.00 82.06 90 ALA A CA 1
ATOM 700 C C . ALA A 1 90 ? -18.655 -5.394 37.372 1.00 82.06 90 ALA A C 1
ATOM 702 O O . ALA A 1 90 ? -19.053 -5.247 38.528 1.00 82.06 90 ALA A O 1
ATOM 703 N N . ASP A 1 91 ? -19.254 -6.197 36.493 1.00 82.00 91 ASP A N 1
ATOM 704 C CA . ASP A 1 91 ? -20.442 -7.001 36.784 1.00 82.00 91 ASP A CA 1
ATOM 705 C C . ASP A 1 91 ? -20.122 -8.095 37.820 1.00 82.00 91 ASP A C 1
ATOM 707 O O . ASP A 1 91 ? -20.821 -8.203 38.827 1.00 82.00 91 ASP A O 1
ATOM 711 N N . ASP A 1 92 ? -18.997 -8.808 37.678 1.00 76.81 92 ASP A N 1
ATOM 712 C CA . ASP A 1 92 ? -18.521 -9.792 38.668 1.00 76.81 92 ASP A CA 1
ATOM 713 C C . ASP A 1 92 ? -18.295 -9.156 40.056 1.00 76.81 92 ASP A C 1
ATOM 715 O O . ASP A 1 92 ? -18.604 -9.745 41.099 1.00 76.81 92 ASP A O 1
ATOM 719 N N . LEU A 1 93 ? -17.761 -7.928 40.092 1.00 72.56 93 LEU A N 1
ATOM 720 C CA . LEU A 1 93 ? -17.565 -7.178 41.334 1.00 72.56 93 LEU A CA 1
ATOM 721 C C . LEU A 1 93 ? -18.900 -6.750 41.965 1.00 72.56 93 LEU A C 1
ATOM 723 O O . LEU A 1 93 ? -19.012 -6.736 43.195 1.00 72.56 93 LEU A O 1
ATOM 727 N N . ALA A 1 94 ? -19.893 -6.403 41.143 1.00 70.25 94 ALA A N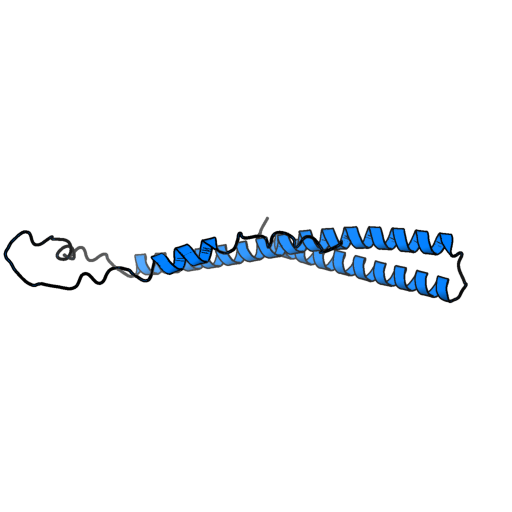 1
ATOM 728 C CA . ALA A 1 94 ? -21.227 -6.003 41.581 1.00 70.25 94 ALA A CA 1
ATOM 729 C C . ALA A 1 94 ? -22.061 -7.193 42.089 1.00 70.25 94 ALA A C 1
ATOM 731 O O . ALA A 1 94 ? -22.785 -7.052 43.075 1.00 70.25 94 ALA A O 1
ATOM 732 N N . GLU A 1 95 ? -21.936 -8.371 41.474 1.00 69.44 95 GLU A N 1
ATOM 733 C CA . GLU A 1 95 ? -22.664 -9.586 41.868 1.00 69.44 95 GLU A CA 1
ATOM 734 C C . GLU A 1 95 ? -22.027 -10.304 43.074 1.00 69.44 95 GLU A C 1
ATOM 736 O O . GLU A 1 95 ? -22.719 -10.964 43.853 1.00 69.44 95 GLU A O 1
ATOM 741 N N . GLY A 1 96 ? -20.716 -10.143 43.285 1.00 58.59 96 GLY A N 1
ATOM 742 C CA . GLY A 1 96 ? -19.955 -10.819 44.341 1.00 58.59 96 GLY A CA 1
ATOM 743 C C . GLY A 1 96 ? -20.050 -10.221 45.752 1.00 58.59 96 GLY A C 1
ATOM 744 O O . GLY A 1 96 ? -19.452 -10.776 46.679 1.00 58.59 96 GLY A O 1
ATOM 745 N N . ARG A 1 97 ? -20.764 -9.107 45.967 1.00 53.44 97 ARG A N 1
ATOM 746 C CA . ARG A 1 97 ? -20.934 -8.517 47.308 1.00 53.44 97 ARG A CA 1
ATOM 747 C C . ARG A 1 97 ? -22.385 -8.115 47.573 1.00 53.44 97 ARG A C 1
ATOM 749 O O . ARG A 1 97 ? -22.883 -7.219 46.895 1.00 53.44 97 ARG A O 1
ATOM 756 N N . PRO A 1 98 ? -23.049 -8.629 48.630 1.00 54.09 98 PRO A N 1
ATOM 757 C CA . PRO A 1 98 ? -24.095 -7.831 49.244 1.00 54.09 98 PRO A CA 1
ATOM 758 C C . PRO A 1 98 ? -23.418 -6.542 49.713 1.00 54.09 98 PRO A C 1
ATOM 760 O O . PRO A 1 98 ? -22.415 -6.589 50.431 1.00 54.09 98 PRO A O 1
ATOM 763 N N . VAL A 1 99 ? -23.924 -5.391 49.273 1.00 56.06 99 VAL A N 1
ATOM 764 C CA . VAL A 1 99 ? -23.593 -4.109 49.895 1.00 56.06 99 VAL A CA 1
ATOM 765 C C . VAL A 1 99 ? -24.015 -4.249 51.353 1.00 56.06 99 VAL A C 1
ATOM 767 O O . VAL A 1 99 ? -25.196 -4.145 51.675 1.00 56.06 99 VAL A O 1
ATOM 770 N N . ALA A 1 100 ? -23.062 -4.592 52.222 1.00 54.78 100 ALA A N 1
ATOM 771 C CA . ALA A 1 100 ? -23.255 -4.546 53.655 1.00 54.78 100 ALA A CA 1
ATOM 772 C C . ALA A 1 100 ? -23.536 -3.080 53.976 1.00 54.78 100 ALA A C 1
ATOM 774 O O . ALA A 1 100 ? -22.655 -2.224 53.921 1.00 54.78 100 ALA A O 1
ATOM 775 N N . GLN A 1 101 ? -24.813 -2.792 54.188 1.00 53.38 101 GLN A N 1
ATOM 776 C CA . GLN A 1 101 ? -25.332 -1.499 54.582 1.00 53.38 101 GLN A CA 1
ATOM 777 C C . GLN A 1 101 ? -25.015 -1.294 56.068 1.00 53.38 101 GLN A C 1
ATOM 779 O O . GLN A 1 101 ? -25.920 -1.207 56.882 1.00 53.38 101 GLN A O 1
ATOM 784 N N . GLU A 1 102 ? -23.735 -1.291 56.434 1.00 51.53 102 GLU A N 1
ATOM 785 C CA . GLU A 1 102 ? -23.292 -1.015 57.800 1.00 51.53 102 GLU A CA 1
ATOM 786 C C . GLU A 1 102 ? -22.059 -0.097 57.759 1.00 51.53 102 GLU A C 1
ATOM 788 O O . GLU A 1 102 ? -20.993 -0.478 57.286 1.00 51.53 102 GLU A O 1
ATOM 793 N N . ASP A 1 103 ? -22.279 1.152 58.186 1.00 55.09 103 ASP A N 1
ATOM 794 C CA . ASP A 1 103 ? -21.332 2.091 58.808 1.00 55.09 103 ASP A CA 1
ATOM 795 C C . ASP A 1 103 ? -19.888 2.175 58.285 1.00 55.09 103 ASP A C 1
ATOM 797 O O . ASP A 1 103 ? -18.941 1.760 58.948 1.00 55.09 103 ASP A O 1
ATOM 801 N N . TYR A 1 104 ? -19.675 2.872 57.163 1.00 52.41 104 TYR A N 1
ATOM 802 C CA . TYR A 1 104 ? -18.330 3.345 56.786 1.00 52.41 104 TYR A CA 1
ATOM 803 C C . TYR A 1 104 ? -18.301 4.813 56.340 1.00 52.41 104 TYR A C 1
ATOM 805 O O . TYR A 1 104 ? -17.638 5.159 55.363 1.00 52.41 104 TYR A O 1
ATOM 813 N N . LEU A 1 105 ? -19.003 5.698 57.058 1.00 57.56 105 LEU A N 1
ATOM 814 C CA . LEU A 1 105 ? -18.919 7.157 56.863 1.00 57.56 105 LEU A CA 1
ATOM 815 C C . LEU A 1 105 ? -18.238 7.903 58.025 1.00 57.56 105 LEU A C 1
ATOM 817 O O . LEU A 1 105 ? -18.311 9.127 58.090 1.00 57.56 105 LEU A O 1
ATOM 821 N N . ASP A 1 106 ? -17.499 7.209 58.891 1.00 57.22 106 ASP A N 1
ATOM 822 C CA . ASP A 1 106 ? -16.773 7.855 60.001 1.00 57.22 106 ASP A CA 1
ATOM 823 C C . ASP A 1 106 ? -15.505 8.611 59.565 1.00 57.22 106 ASP A C 1
ATOM 825 O O . ASP A 1 106 ? -14.956 9.411 60.318 1.00 57.22 106 ASP A O 1
ATOM 829 N N . TRP A 1 107 ? -15.034 8.405 58.334 1.00 61.22 107 TRP A N 1
ATOM 830 C CA . TRP A 1 107 ? -13.816 9.034 57.804 1.00 61.22 107 TRP A CA 1
ATOM 831 C C . TRP A 1 107 ? -14.065 10.379 57.099 1.00 61.22 107 TRP A C 1
ATOM 833 O O . TRP A 1 107 ? -13.113 11.023 56.665 1.00 61.22 107 TRP A O 1
ATOM 843 N N . LEU A 1 108 ? -15.327 10.822 57.004 1.00 57.06 108 LEU A N 1
ATOM 844 C CA . LEU A 1 108 ? -15.726 12.090 56.373 1.00 57.06 108 LEU A CA 1
ATOM 845 C C . LEU A 1 108 ? -16.184 13.168 57.365 1.00 57.06 108 LEU A C 1
ATOM 847 O O . LEU A 1 108 ? -16.705 14.196 56.937 1.00 57.06 108 LEU A O 1
ATOM 851 N N . LEU A 1 109 ? -15.983 12.982 58.671 1.00 55.00 109 LEU A N 1
ATOM 852 C CA . LEU A 1 109 ? -16.233 14.042 59.648 1.00 55.00 109 LEU A CA 1
ATOM 853 C C . LEU A 1 109 ? -14.992 14.939 59.780 1.00 55.00 109 LEU A C 1
ATOM 855 O O . LEU A 1 109 ? -13.968 14.491 60.301 1.00 55.00 109 LEU A O 1
ATOM 859 N N . PRO A 1 110 ? -15.053 16.221 59.368 1.00 51.66 110 PRO A N 1
ATOM 860 C CA . PRO A 1 110 ? -14.040 17.186 59.754 1.00 51.66 110 PRO A CA 1
ATOM 861 C C . PRO A 1 110 ? -14.157 17.375 61.266 1.00 51.66 110 PRO A C 1
ATOM 863 O O . PRO A 1 110 ? -15.182 17.851 61.761 1.00 51.66 110 PRO A O 1
ATOM 866 N N . VAL A 1 111 ? -13.122 16.990 62.009 1.00 49.81 111 VAL A N 1
ATOM 867 C CA . VAL A 1 111 ? -13.033 17.251 63.449 1.00 49.81 111 VAL A CA 1
ATOM 868 C C . VAL A 1 111 ? -12.885 18.761 63.642 1.00 49.81 111 VAL A C 1
ATOM 870 O O . VAL A 1 111 ? -11.794 19.325 63.577 1.00 49.81 111 VAL A O 1
ATOM 873 N N . ALA A 1 112 ? -14.016 19.439 63.816 1.00 47.28 112 ALA A N 1
ATOM 874 C CA . ALA A 1 112 ? -14.071 20.845 64.168 1.00 47.28 112 ALA A CA 1
ATOM 875 C C . ALA A 1 112 ? -13.739 21.024 65.663 1.00 47.28 112 ALA A C 1
ATOM 877 O O . ALA A 1 112 ? -14.548 20.688 66.524 1.00 47.28 112 ALA A O 1
ATOM 878 N N . GLY A 1 113 ? -12.560 21.599 65.940 1.00 39.31 113 GLY A N 1
ATOM 879 C CA . GLY A 1 113 ? -12.095 22.062 67.260 1.00 39.31 113 GLY A CA 1
ATOM 880 C C . GLY A 1 113 ? -11.245 21.017 68.000 1.00 39.31 113 GLY A C 1
ATOM 881 O O . GLY A 1 113 ? -11.666 19.884 68.159 1.00 39.31 113 GLY A O 1
ATOM 882 N N . THR A 1 114 ? -10.048 21.294 68.527 1.00 38.09 114 THR A N 1
ATOM 883 C CA . THR A 1 114 ? -9.510 22.568 69.024 1.00 38.09 114 THR A CA 1
ATOM 884 C C . THR A 1 114 ? -7.996 22.442 69.286 1.00 38.09 114 THR A C 1
ATOM 886 O O . THR A 1 114 ? -7.555 21.411 69.781 1.00 38.09 114 THR A O 1
ATOM 889 N N . LEU A 1 115 ? -7.285 23.558 69.067 1.00 36.69 115 LEU A N 1
ATOM 890 C CA . LEU A 1 115 ? -6.056 24.034 69.735 1.00 36.69 115 LEU A CA 1
ATOM 891 C C . LEU A 1 115 ? -4.669 23.499 69.309 1.00 36.69 115 LEU A C 1
ATOM 893 O O . LEU A 1 115 ? -4.178 22.480 69.773 1.00 36.69 115 LEU A O 1
ATOM 897 N N . GLU A 1 116 ? -4.027 24.372 68.526 1.00 40.22 116 GLU A N 1
ATOM 898 C CA . GLU A 1 116 ? -2.740 25.032 68.807 1.00 40.22 116 GLU A CA 1
ATOM 899 C C . GLU A 1 116 ? -1.395 24.294 68.659 1.00 40.22 116 GLU A C 1
ATOM 901 O O . GLU A 1 116 ? -1.017 23.419 69.427 1.00 40.22 116 GLU A O 1
ATOM 906 N N . SER A 1 117 ? -0.608 24.913 67.769 1.00 42.38 117 SER A N 1
ATOM 907 C CA . SER A 1 117 ? 0.847 25.083 67.778 1.00 42.38 117 SER A CA 1
ATOM 908 C C . SER A 1 117 ? 1.716 23.896 67.353 1.00 42.38 117 SER A C 1
ATOM 910 O O . SER A 1 117 ? 1.890 22.913 68.066 1.00 42.38 117 SER A O 1
ATOM 912 N N . GLY A 1 118 ? 2.344 24.054 66.187 1.00 35.22 118 GLY A N 1
ATOM 913 C CA . GLY A 1 118 ? 3.390 23.171 65.684 1.00 35.22 118 GLY A CA 1
ATOM 914 C C . GLY A 1 118 ? 3.869 23.637 64.317 1.00 35.22 118 GLY A C 1
ATOM 915 O O . GLY A 1 118 ? 3.231 23.383 63.303 1.00 35.22 118 GLY A O 1
ATOM 916 N N . GLU A 1 119 ? 4.958 24.387 64.324 1.00 44.16 119 GLU A N 1
ATOM 917 C CA . GLU A 1 119 ? 5.627 24.989 63.179 1.00 44.16 119 GLU A CA 1
ATOM 918 C C . GLU A 1 119 ? 6.053 23.970 62.109 1.00 44.16 119 GLU A C 1
ATOM 920 O O . GLU A 1 119 ? 6.480 22.863 62.420 1.00 44.16 119 GLU A O 1
ATOM 925 N N . GLY A 1 120 ? 6.063 24.435 60.856 1.00 43.44 120 GLY A N 1
ATOM 926 C CA . GLY A 1 120 ? 7.012 23.992 59.835 1.00 43.44 120 GLY A CA 1
ATOM 927 C C . GLY A 1 120 ? 6.683 22.678 59.131 1.00 43.44 120 GLY A C 1
ATOM 928 O O . GLY A 1 120 ? 6.910 21.602 59.657 1.00 43.44 120 GLY A O 1
ATOM 929 N N . TYR A 1 121 ? 6.228 22.767 57.884 1.00 39.97 121 TYR A N 1
ATOM 930 C CA . TYR A 1 121 ? 7.025 22.416 56.700 1.00 39.97 121 TYR A CA 1
ATOM 931 C C . TYR A 1 121 ? 6.146 22.662 55.470 1.00 39.97 121 TYR A C 1
ATOM 933 O O . TYR A 1 121 ? 5.486 21.773 54.941 1.00 39.97 121 TYR A O 1
ATOM 941 N N . ASP A 1 122 ? 6.151 23.919 55.027 1.00 46.81 122 ASP A N 1
ATOM 942 C CA . ASP A 1 122 ? 5.734 24.330 53.689 1.00 46.81 122 ASP A CA 1
ATOM 943 C C . ASP A 1 122 ? 6.784 23.789 52.704 1.00 46.81 122 ASP A C 1
ATOM 945 O O . ASP A 1 122 ? 7.740 24.475 52.342 1.00 46.81 122 ASP A O 1
ATOM 949 N N . ARG A 1 123 ? 6.692 22.500 52.353 1.00 45.56 123 ARG A N 1
ATOM 950 C CA . ARG A 1 123 ? 7.501 21.920 51.276 1.00 45.56 123 ARG A CA 1
ATOM 951 C C . ARG A 1 123 ? 6.745 22.146 49.975 1.00 45.56 123 ARG A C 1
ATOM 953 O O . ARG A 1 123 ? 6.080 21.257 49.452 1.00 45.56 123 ARG A O 1
ATOM 960 N N . ARG A 1 124 ? 6.808 23.402 49.535 1.00 49.44 124 ARG A N 1
ATOM 961 C CA . ARG A 1 124 ? 6.272 23.878 48.266 1.00 49.44 124 ARG A CA 1
ATOM 962 C C . ARG A 1 124 ? 6.751 22.992 47.125 1.00 49.44 124 ARG A C 1
ATOM 964 O O . ARG A 1 124 ? 7.907 22.574 47.076 1.00 49.44 124 ARG A O 1
ATOM 971 N N . HIS A 1 125 ? 5.816 22.741 46.222 1.00 51.41 125 HIS A N 1
ATOM 972 C CA . HIS A 1 125 ? 5.990 22.155 44.906 1.00 51.41 125 HIS A CA 1
ATOM 973 C C . HIS A 1 125 ? 7.027 22.946 44.084 1.00 51.41 125 HIS A C 1
ATOM 975 O O . HIS A 1 125 ? 6.671 23.782 43.267 1.00 51.41 125 HIS A O 1
ATOM 981 N N . GLU A 1 126 ? 8.322 22.697 44.281 1.00 50.03 126 GLU A N 1
ATOM 982 C CA . GLU A 1 126 ? 9.382 23.266 43.425 1.00 50.03 126 GLU A CA 1
ATOM 983 C C . GLU A 1 126 ? 9.607 22.440 42.140 1.00 50.03 126 GLU A C 1
ATOM 985 O O . GLU A 1 126 ? 10.351 22.849 41.253 1.00 50.03 126 GLU A O 1
ATOM 990 N N . GLY A 1 127 ? 8.955 21.278 42.007 1.00 48.09 127 GLY A N 1
ATOM 991 C CA . GLY A 1 127 ? 9.109 20.390 40.847 1.00 48.09 127 GLY A CA 1
ATOM 992 C C . GLY A 1 127 ? 8.212 20.715 39.648 1.00 48.09 127 GLY A C 1
ATOM 993 O O . GLY A 1 127 ? 8.499 20.271 38.539 1.00 48.09 127 GLY A O 1
ATOM 994 N N . GLU A 1 128 ? 7.133 21.476 39.843 1.00 50.06 128 GLU A N 1
ATOM 995 C CA . GLU A 1 128 ? 6.130 21.716 38.792 1.00 50.06 128 GLU A CA 1
ATOM 996 C C . GLU A 1 128 ? 6.472 22.910 37.891 1.00 50.06 128 GLU A C 1
ATOM 998 O O . GLU A 1 128 ? 6.119 22.908 36.713 1.00 50.06 128 GLU A O 1
ATOM 1003 N N . GLU A 1 129 ? 7.237 23.891 38.380 1.00 50.34 129 GLU A N 1
ATOM 1004 C CA . GLU A 1 129 ? 7.609 25.064 37.574 1.00 50.34 129 GLU A CA 1
ATOM 1005 C C . GLU A 1 129 ? 8.692 24.751 36.524 1.00 50.34 129 GLU A C 1
ATOM 1007 O O . GLU A 1 129 ? 8.662 25.310 35.426 1.00 50.34 129 GLU A O 1
ATOM 1012 N N . TRP A 1 130 ? 9.603 23.807 36.798 1.00 51.22 130 TRP A N 1
ATOM 1013 C CA . TRP A 1 130 ? 10.621 23.384 35.822 1.00 51.22 130 TRP A CA 1
ATOM 1014 C C . TRP A 1 130 ? 10.018 22.638 34.625 1.00 51.22 130 TRP A C 1
ATOM 1016 O O . TRP A 1 130 ? 10.463 22.828 33.494 1.00 51.22 130 TRP A O 1
ATOM 1026 N N . MET A 1 131 ? 8.972 21.832 34.840 1.00 54.06 131 MET A N 1
ATOM 1027 C CA . MET A 1 131 ? 8.317 21.102 33.746 1.00 54.06 131 MET A CA 1
ATOM 1028 C C . MET A 1 131 ? 7.543 22.023 32.795 1.00 54.06 131 MET A C 1
ATOM 1030 O O . MET A 1 131 ? 7.427 21.716 31.610 1.00 54.06 131 MET A O 1
ATOM 1034 N N . LEU A 1 132 ? 7.061 23.175 33.274 1.00 55.19 132 LEU A N 1
ATOM 1035 C CA . LEU A 1 132 ? 6.373 24.155 32.430 1.00 55.19 132 LEU A CA 1
ATOM 1036 C C . LEU A 1 132 ? 7.343 25.016 31.604 1.00 55.19 132 LEU A C 1
ATOM 1038 O O . LEU A 1 132 ? 6.990 25.421 30.498 1.00 55.19 132 LEU A O 1
ATOM 1042 N N . GLN A 1 133 ? 8.571 25.262 32.079 1.00 53.69 133 GLN A N 1
ATOM 1043 C CA . GLN A 1 133 ? 9.585 25.968 31.280 1.00 53.69 133 GLN A CA 1
ATOM 1044 C C . GLN A 1 133 ? 10.205 25.097 30.178 1.00 53.69 133 GLN A C 1
ATOM 1046 O O . GLN A 1 133 ? 10.549 25.627 29.122 1.00 53.69 133 GLN A O 1
ATOM 1051 N N . GLU A 1 134 ? 10.298 23.777 30.368 1.00 52.00 134 GLU A N 1
ATOM 1052 C CA . GLU A 1 134 ? 10.851 22.873 29.347 1.00 52.00 134 GLU A CA 1
ATOM 1053 C C . GLU A 1 134 ? 9.903 22.706 28.139 1.00 52.00 134 GLU A C 1
ATOM 1055 O O . GLU A 1 134 ? 10.365 22.605 27.004 1.00 52.00 134 GLU A O 1
ATOM 1060 N N . MET A 1 135 ? 8.576 22.770 28.337 1.00 53.00 135 MET A N 1
ATOM 1061 C CA . MET A 1 135 ? 7.604 22.662 27.231 1.00 53.00 135 MET A CA 1
ATOM 1062 C C . MET A 1 135 ? 7.557 23.886 26.307 1.00 53.00 135 MET A C 1
ATOM 1064 O O . MET A 1 135 ? 7.093 23.773 25.177 1.00 53.00 135 MET A O 1
ATOM 1068 N N . HIS A 1 136 ? 8.056 25.043 26.746 1.00 51.50 136 HIS A N 1
ATOM 1069 C CA . HIS A 1 136 ? 8.063 26.267 25.936 1.00 51.50 136 HIS A CA 1
ATOM 1070 C C . HIS A 1 136 ? 9.402 26.549 25.242 1.00 51.50 136 HIS A C 1
ATOM 1072 O O . HIS A 1 136 ? 9.540 27.572 24.573 1.00 51.50 136 HIS A O 1
ATOM 1078 N N . ARG A 1 137 ? 10.393 25.653 25.352 1.00 52.97 137 ARG A N 1
ATOM 1079 C CA . ARG A 1 137 ? 11.700 25.819 24.692 1.00 52.97 137 ARG A CA 1
ATOM 1080 C C . ARG A 1 137 ? 11.780 25.186 23.293 1.00 52.97 137 ARG A C 1
ATOM 1082 O O . ARG A 1 137 ? 12.830 25.260 22.662 1.00 52.97 137 ARG A O 1
ATOM 1089 N N . GLY A 1 138 ? 10.693 24.584 22.807 1.00 50.25 138 GLY A N 1
ATOM 1090 C CA . GLY A 1 138 ? 10.626 23.958 21.481 1.00 50.25 138 GLY A CA 1
ATOM 1091 C C . GLY A 1 138 ? 10.365 24.911 20.308 1.00 50.25 138 GLY A C 1
ATOM 1092 O O . GLY A 1 138 ? 10.676 24.546 19.181 1.00 50.25 138 GLY A O 1
ATOM 1093 N N . ASP A 1 139 ? 9.866 26.127 20.560 1.00 50.94 139 ASP A N 1
ATOM 1094 C CA . ASP A 1 139 ? 9.399 27.054 19.510 1.00 50.94 139 ASP A CA 1
ATOM 1095 C C . ASP A 1 139 ? 10.367 28.223 19.241 1.00 50.94 139 ASP A C 1
ATOM 1097 O O . ASP A 1 139 ? 9.958 29.329 18.891 1.00 50.94 139 ASP A O 1
ATOM 1101 N N . LEU A 1 140 ? 11.673 28.002 19.403 1.00 47.19 140 LEU A N 1
ATOM 1102 C CA . LEU A 1 140 ? 12.678 28.875 18.796 1.00 47.19 140 LEU A CA 1
ATOM 1103 C C . LEU A 1 140 ? 13.207 28.176 17.549 1.00 47.19 140 LEU A C 1
ATOM 1105 O O . LEU A 1 140 ? 14.139 27.373 17.613 1.00 47.19 140 LEU A O 1
ATOM 1109 N N . GLU A 1 141 ? 12.589 28.498 16.412 1.00 49.12 141 GLU A N 1
ATOM 1110 C CA . GLU A 1 141 ? 13.232 28.365 15.109 1.00 49.12 141 GLU A CA 1
ATOM 1111 C C . GLU A 1 141 ? 14.656 28.942 15.215 1.00 49.12 141 GLU A C 1
ATOM 1113 O O . GLU A 1 141 ? 14.829 30.054 15.730 1.00 49.12 141 GLU A O 1
ATOM 1118 N N . PRO A 1 142 ? 15.706 28.224 14.781 1.00 52.62 142 PRO A N 1
ATOM 1119 C CA . PRO A 1 142 ? 16.997 28.854 14.583 1.00 52.62 142 PRO A CA 1
ATOM 1120 C C . PRO A 1 142 ? 16.842 29.852 13.433 1.00 52.62 142 PRO A C 1
ATOM 1122 O O . PRO A 1 142 ? 16.905 29.469 12.265 1.00 52.62 142 PRO A O 1
ATOM 1125 N N . GLU A 1 143 ? 16.609 31.122 13.778 1.00 50.16 143 GLU A N 1
ATOM 1126 C CA . GLU A 1 143 ? 16.717 32.227 12.835 1.00 50.16 143 GLU A CA 1
ATOM 1127 C C . GLU A 1 143 ? 18.068 32.130 12.119 1.00 50.16 143 GLU A C 1
ATOM 1129 O O . GLU A 1 143 ? 19.146 32.020 12.713 1.00 50.16 143 GLU A O 1
ATOM 1134 N N . GLU A 1 144 ? 17.923 32.106 10.805 1.00 50.00 1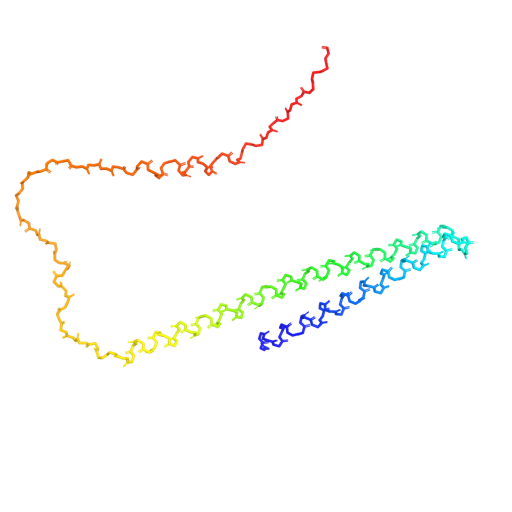44 GLU A N 1
ATOM 1135 C CA . GLU A 1 144 ? 18.905 32.139 9.745 1.00 50.00 144 GLU A CA 1
ATOM 1136 C C . GLU A 1 144 ? 20.165 32.939 10.113 1.00 50.00 144 GLU A C 1
ATOM 1138 O O . GLU A 1 144 ? 20.111 34.113 10.474 1.00 50.00 144 GLU A O 1
ATOM 1143 N N . TYR A 1 145 ? 21.335 32.320 9.945 1.00 55.34 145 TYR A N 1
ATOM 1144 C CA . TYR A 1 145 ? 22.584 33.061 9.799 1.00 55.34 145 TYR A CA 1
ATOM 1145 C C . TYR A 1 145 ? 22.571 33.770 8.436 1.00 55.34 145 TYR A C 1
ATOM 1147 O O . TYR A 1 145 ? 22.624 33.075 7.419 1.00 55.34 145 TYR A O 1
ATOM 1155 N N . PRO A 1 146 ? 22.584 35.113 8.348 1.00 55.84 146 PRO A N 1
ATOM 1156 C CA . PRO A 1 146 ? 22.991 35.758 7.116 1.00 55.84 146 PRO A CA 1
ATOM 1157 C C . PRO A 1 146 ? 24.511 35.645 6.961 1.00 55.84 146 PRO A C 1
ATOM 1159 O O . PRO A 1 146 ? 25.297 36.072 7.814 1.00 55.84 146 PRO A O 1
ATOM 1162 N N . ASP A 1 147 ? 24.897 35.058 5.833 1.00 49.97 147 ASP A N 1
ATOM 1163 C CA . ASP A 1 147 ? 26.250 34.978 5.309 1.00 49.97 147 ASP A CA 1
ATOM 1164 C C . ASP A 1 147 ? 27.011 36.306 5.436 1.00 49.97 147 ASP A C 1
ATOM 1166 O O . ASP A 1 147 ? 26.591 37.365 4.960 1.00 49.97 147 ASP A O 1
ATOM 1170 N N . ARG A 1 148 ? 28.212 36.229 6.016 1.00 47.44 148 ARG A N 1
ATOM 1171 C CA . ARG A 1 148 ? 29.249 37.245 5.826 1.00 47.44 148 ARG A CA 1
ATOM 1172 C C . ARG A 1 148 ? 29.704 37.207 4.369 1.00 47.44 148 ARG A C 1
ATOM 1174 O O . ARG A 1 148 ? 30.569 36.413 4.017 1.00 47.44 148 ARG A O 1
ATOM 1181 N N . ASN A 1 149 ? 29.186 38.123 3.563 1.00 46.44 149 ASN A N 1
ATOM 1182 C CA . ASN A 1 149 ? 29.836 38.578 2.340 1.00 46.44 149 ASN A CA 1
ATOM 1183 C C . ASN A 1 149 ? 29.856 40.107 2.330 1.00 46.44 149 ASN A C 1
ATOM 1185 O O . ASN A 1 149 ? 28.891 40.734 1.900 1.00 46.44 149 ASN A O 1
ATOM 1189 N N . SER A 1 150 ? 30.953 40.695 2.816 1.00 50.22 150 SER A N 1
ATOM 1190 C CA . SER A 1 150 ? 31.715 41.713 2.080 1.00 50.22 150 SER A CA 1
ATOM 1191 C C . SER A 1 150 ? 33.026 42.058 2.778 1.00 50.22 150 SER A C 1
ATOM 1193 O O . SER A 1 150 ? 33.068 42.033 4.029 1.00 50.22 150 SER A O 1
#

Secondary structure (DSSP, 8-state):
--HHHHHHHHHHHHHHHHHHHHHHHHHHHHHHHHHHTT-S-HHHHHHHHHHHHHHHHHHHHHHHHHHHHHHHHHHHHHHHHHHHHHHHHHHHHHHT-----S---GGG------------------SHHHHHHHTTSS------------

Sequence (150 aa):
MNDDVALDLLQQEEHSLGKRIRDLNGEIAGEVRTFTAGLSDGERTISRIQDLYEAKAKLTFDLGDIGARIEGLETHIREQADLDRAKVLADDLAEGRPVAQEDYLDWLLPVAGTLESGEGYDRRHEGEEWMLQEMHRGDLEPEEYPDRNS

Radius of gyration: 33.52 Å; chains: 1; bounding box: 57×52×99 Å

Foldseek 3Di:
DDLVVVLVVLVVVLVVLVVVLVVLVVVLVVLVVCVVVVNDDPVVSVVVNVVSVVVSVVSVVVSVVSVVVNVVSVVVVVVVVVVVVVVVVVVCVVVVDDPPPDDDPPVVDDPPDDDDDDDDDPPDDPPPVVVVVVVPPPPDDPPDDDDDDD

pLDDT: mean 78.0, std 22.17, range [35.22, 98.56]

Organism: Rhizobium etli (strain ATCC 51251 / DSM 11541 / JCM 21823 / NBRC 15573 / CFN 42) (NCBI:txid347834)